Protein AF-A0A924HVU6-F1 (afdb_monomer_lite)

Radius of gyration: 27.21 Å; chains: 1; bounding box: 81×47×59 Å

Foldseek 3Di:
DDDDDDDDDDDDDDDDDDDDPDPCPPPPPVQDPLAPDVVSVVVLLVLLVVLCVVVVHDSVVLVVQLSVQSSVVVVVDPDNPCSSVVSSVVSVVVVVVVVVVD

Sequence (102 aa):
MQAYSDHPVAAAAMIAQHTSVHTAVNPVSRQAPLYQDENDRSRHLHNMTRLAEEIAYPVHLIEPLYEKLLARLKLQATVHDYLPILVAKNVRHVLKESVNQH

Secondary structure (DSSP, 8-state):
---------------------------------SSSSHHHHHHHHHHHHHHHHHTT--HHHHHHHHHHHHHHHHTT-S--TTHHHHHHHHHHHHHHHHHTT-

Structure (mmCIF, N/CA/C/O backbone):
data_AF-A0A924HVU6-F1
#
_entry.id   AF-A0A924HVU6-F1
#
loop_
_atom_site.group_PDB
_atom_site.id
_atom_site.type_symbol
_atom_site.label_atom_id
_atom_site.label_alt_id
_atom_site.label_comp_id
_atom_site.label_asym_id
_atom_site.label_entity_id
_atom_site.label_seq_id
_atom_site.pdbx_PDB_ins_code
_atom_site.Cartn_x
_atom_site.Cartn_y
_atom_site.Cartn_z
_atom_site.occupancy
_atom_site.B_iso_or_equiv
_atom_site.auth_seq_id
_atom_site.auth_comp_id
_atom_site.auth_asym_id
_atom_site.auth_atom_id
_atom_site.pdbx_PDB_model_num
ATOM 1 N N . MET A 1 1 ? -65.238 19.917 -36.730 1.00 43.09 1 MET A N 1
ATOM 2 C CA . MET A 1 1 ? -65.051 19.902 -35.265 1.00 43.09 1 MET A CA 1
ATOM 3 C C . MET A 1 1 ? -63.789 20.692 -34.960 1.00 43.09 1 MET A C 1
ATOM 5 O O . MET A 1 1 ? -62.700 20.142 -35.011 1.00 43.09 1 MET A O 1
ATOM 9 N N . GLN A 1 2 ? -63.940 22.005 -34.789 1.00 40.22 2 GLN A N 1
ATOM 10 C CA . GLN A 1 2 ? -62.881 22.925 -34.372 1.00 40.22 2 GLN A CA 1
ATOM 11 C C . GLN A 1 2 ? -63.077 23.185 -32.881 1.00 40.22 2 GLN A C 1
ATOM 13 O O . GLN A 1 2 ? -64.182 23.525 -32.463 1.00 40.22 2 GLN A O 1
ATOM 18 N N . ALA A 1 3 ? -62.027 22.970 -32.099 1.00 46.28 3 ALA A N 1
ATOM 19 C CA . ALA A 1 3 ? -61.998 23.233 -30.672 1.00 46.28 3 ALA A CA 1
ATOM 20 C C . ALA A 1 3 ? -61.014 24.380 -30.413 1.00 46.28 3 ALA A C 1
ATOM 22 O O . ALA A 1 3 ? -59.876 24.286 -30.860 1.00 46.28 3 ALA A O 1
ATOM 23 N N . TYR A 1 4 ? -61.533 25.426 -29.755 1.00 50.31 4 TYR A N 1
ATOM 24 C CA . TYR A 1 4 ? -60.943 26.254 -28.691 1.00 50.31 4 TYR A CA 1
ATOM 25 C C . TYR A 1 4 ? -59.457 26.653 -28.788 1.00 50.31 4 TYR A C 1
ATOM 27 O O . TYR A 1 4 ? -58.599 25.811 -28.991 1.00 50.31 4 TYR A O 1
ATOM 35 N N . SER A 1 5 ? -58.989 27.851 -28.455 1.00 47.78 5 SER A N 1
ATOM 36 C CA . SER A 1 5 ? -59.508 29.170 -28.068 1.00 47.78 5 SER A CA 1
ATOM 37 C C . SER A 1 5 ? -58.269 29.925 -27.545 1.00 47.78 5 SER A C 1
ATOM 39 O O . SER A 1 5 ? -57.341 29.296 -27.043 1.00 47.78 5 SER A O 1
ATOM 41 N N . ASP A 1 6 ? -58.310 31.255 -27.612 1.00 49.56 6 ASP A N 1
ATOM 42 C CA . ASP A 1 6 ? -57.594 32.204 -26.741 1.00 49.56 6 ASP A CA 1
ATOM 43 C C . ASP A 1 6 ? -56.057 32.378 -26.826 1.00 49.56 6 ASP A C 1
ATOM 45 O O . ASP A 1 6 ? -55.254 31.671 -26.223 1.00 49.56 6 ASP A O 1
ATOM 49 N N . HIS A 1 7 ? -55.676 33.483 -27.478 1.00 47.34 7 HIS A N 1
ATOM 50 C CA . HIS A 1 7 ? -54.570 34.371 -27.074 1.00 47.34 7 HIS A CA 1
ATOM 51 C C . HIS A 1 7 ? -54.914 35.067 -25.735 1.00 47.34 7 HIS A C 1
ATOM 53 O O . HIS A 1 7 ? -56.096 35.359 -25.554 1.00 47.34 7 HIS A O 1
ATOM 59 N N . PRO A 1 8 ? -53.963 35.407 -24.822 1.00 47.91 8 PRO A N 1
ATOM 60 C CA . PRO A 1 8 ? -53.079 36.590 -24.977 1.00 47.91 8 PRO A CA 1
ATOM 61 C C . PRO A 1 8 ? -51.649 36.452 -24.357 1.00 47.91 8 PRO A C 1
ATOM 63 O O . PRO A 1 8 ? -51.415 35.632 -23.483 1.00 47.91 8 PRO A O 1
ATOM 66 N N . VAL A 1 9 ? -50.594 37.032 -24.956 1.00 41.81 9 VAL A N 1
ATOM 67 C CA . VAL A 1 9 ? -49.904 38.328 -24.673 1.00 41.81 9 VAL A CA 1
ATOM 68 C C . VAL A 1 9 ? -49.094 38.409 -23.358 1.00 41.81 9 VAL A C 1
ATOM 70 O O . VAL A 1 9 ? -49.660 38.307 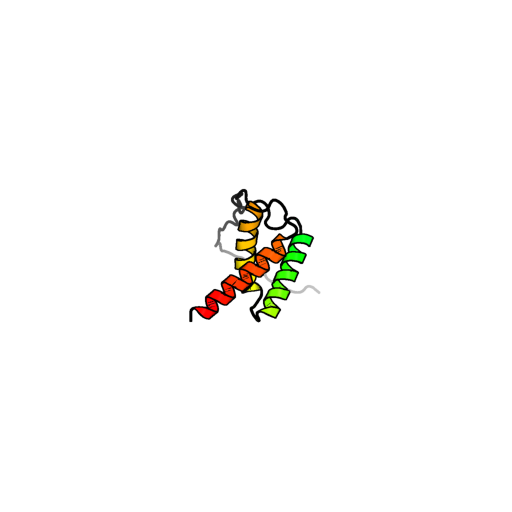-22.279 1.00 41.81 9 VAL A O 1
ATOM 73 N N . ALA A 1 10 ? -47.807 38.790 -23.512 1.00 36.94 10 ALA A N 1
ATOM 74 C CA . ALA A 1 10 ? -46.892 39.413 -22.529 1.00 36.94 10 ALA A CA 1
ATOM 75 C C . ALA A 1 10 ? -46.381 38.524 -21.374 1.00 36.94 10 ALA A C 1
ATOM 77 O O . ALA A 1 10 ? -47.065 37.629 -20.917 1.00 36.94 10 ALA A O 1
ATOM 78 N N . ALA A 1 11 ? -45.210 38.714 -20.767 1.00 37.41 11 ALA A N 1
ATOM 79 C CA . ALA A 1 11 ? -44.007 39.516 -20.976 1.00 37.41 11 ALA A CA 1
ATOM 80 C C . ALA A 1 11 ? -43.056 39.147 -19.814 1.00 37.41 11 ALA A C 1
ATOM 82 O O . ALA A 1 11 ? -43.541 38.781 -18.748 1.00 37.41 11 ALA A O 1
ATOM 83 N N . ALA A 1 12 ? -41.749 39.386 -19.994 1.00 36.62 12 ALA A N 1
ATOM 84 C CA . ALA A 1 12 ? -40.740 39.511 -18.925 1.00 36.62 12 ALA A CA 1
ATOM 85 C C . ALA A 1 12 ? -40.441 38.213 -18.128 1.00 36.62 12 ALA A C 1
ATOM 87 O O . ALA A 1 12 ? -41.275 37.338 -17.990 1.00 36.62 12 ALA A O 1
ATOM 88 N N . ALA A 1 13 ? -39.258 37.947 -17.586 1.00 39.84 13 ALA A N 1
ATOM 89 C CA . ALA A 1 13 ? -38.066 38.722 -17.269 1.00 39.84 13 ALA A CA 1
ATOM 90 C C . ALA A 1 13 ? -36.884 37.717 -17.293 1.00 39.84 13 ALA A C 1
ATOM 92 O O . ALA A 1 13 ? -37.060 36.553 -16.949 1.00 39.84 13 ALA A O 1
ATOM 93 N N . MET A 1 14 ? -35.719 38.043 -17.862 1.00 41.09 14 MET A N 1
ATOM 94 C CA . MET A 1 14 ? -34.547 38.520 -17.106 1.00 41.09 14 MET A CA 1
ATOM 95 C C . MET A 1 14 ? -34.356 37.813 -15.753 1.00 41.09 14 MET A C 1
ATOM 97 O O . MET A 1 14 ? -35.170 38.008 -14.858 1.00 41.09 14 MET A O 1
ATOM 101 N N . ILE A 1 15 ? -33.235 37.094 -15.595 1.00 45.88 15 ILE A N 1
ATOM 102 C CA . ILE A 1 15 ? -32.231 37.239 -14.516 1.00 45.88 15 ILE A CA 1
ATOM 103 C C . ILE A 1 15 ? -31.395 35.950 -14.406 1.00 45.88 15 ILE A C 1
ATOM 105 O O . ILE A 1 15 ? -31.940 34.858 -14.307 1.00 45.88 15 ILE A O 1
ATOM 109 N N . ALA A 1 16 ? -30.075 36.155 -14.305 1.00 40.28 16 ALA A N 1
ATOM 110 C CA . ALA A 1 16 ? -29.097 35.291 -13.638 1.00 40.28 16 ALA A CA 1
ATOM 111 C C . ALA A 1 16 ? -28.721 33.958 -14.309 1.00 40.28 16 ALA A C 1
ATOM 113 O O . ALA A 1 16 ? -29.560 33.212 -14.769 1.00 40.28 16 ALA A O 1
ATOM 114 N N . GLN A 1 17 ? -27.474 33.511 -14.312 1.00 46.44 17 GLN A N 1
ATOM 115 C CA . GLN A 1 17 ? -26.275 33.990 -13.649 1.00 46.44 17 GLN A CA 1
ATOM 116 C C . GLN A 1 17 ? -25.094 33.370 -14.401 1.00 46.44 17 GLN A C 1
ATOM 118 O O . GLN A 1 17 ? -25.135 32.232 -14.862 1.00 46.44 17 GLN A O 1
ATOM 123 N N . HIS A 1 18 ? -24.046 34.174 -14.499 1.00 47.53 18 HIS A N 1
ATOM 124 C CA . HIS A 1 18 ? -22.660 33.774 -14.638 1.00 47.53 18 HIS A CA 1
ATOM 125 C C . HIS A 1 18 ? -22.409 32.465 -13.878 1.00 47.53 18 HIS A C 1
ATOM 127 O O . HIS A 1 18 ? -22.937 32.308 -12.782 1.00 47.53 18 HIS A O 1
ATOM 133 N N . THR A 1 19 ? -21.566 31.572 -14.388 1.00 55.41 19 THR A N 1
ATOM 134 C CA . THR A 1 19 ? -20.296 31.227 -13.728 1.00 55.41 19 THR A CA 1
ATOM 135 C C . THR A 1 19 ? -19.571 30.180 -14.564 1.00 55.41 19 THR A C 1
ATOM 137 O O . THR A 1 19 ? -20.097 29.122 -14.895 1.00 55.41 19 THR A O 1
ATOM 140 N N . SER A 1 20 ? -18.335 30.532 -14.892 1.00 48.69 20 SER A N 1
ATOM 141 C CA . SER A 1 20 ? -17.227 29.658 -15.229 1.00 48.69 20 SER A CA 1
ATOM 142 C C . SER A 1 20 ? -17.350 28.241 -14.668 1.00 48.69 20 SER A C 1
ATOM 144 O O . SER A 1 20 ? -17.348 28.046 -13.458 1.00 48.69 20 SER A O 1
ATOM 146 N N . VAL A 1 21 ? -17.209 27.243 -15.529 1.00 50.03 21 VAL A N 1
ATOM 147 C CA . VAL A 1 21 ? -16.281 26.166 -15.186 1.00 50.03 21 VAL A CA 1
ATOM 148 C C . VAL A 1 21 ? -15.059 26.374 -16.045 1.00 50.03 21 VAL A C 1
ATOM 150 O O . VAL A 1 21 ? -14.961 25.953 -17.193 1.00 50.03 21 VAL A O 1
ATOM 153 N N . HIS A 1 22 ? -14.177 27.170 -15.445 1.00 48.25 22 HIS A N 1
ATOM 154 C CA . HIS A 1 22 ? -12.753 27.180 -15.673 1.00 48.25 22 HIS A CA 1
ATOM 155 C C . HIS A 1 22 ? -12.321 25.809 -16.182 1.00 48.25 22 HIS A C 1
ATOM 157 O O . HIS A 1 22 ? -12.457 24.807 -15.479 1.00 48.25 22 HIS A O 1
ATOM 163 N N . THR A 1 23 ? -11.756 25.799 -17.387 1.00 47.09 23 THR A N 1
ATOM 164 C CA . THR A 1 23 ? -10.621 24.950 -17.716 1.00 47.09 23 THR A CA 1
ATOM 165 C C . THR A 1 23 ? -9.801 24.809 -16.444 1.00 47.09 23 THR A C 1
ATOM 167 O O . THR A 1 23 ? -9.154 25.773 -16.017 1.00 47.09 23 THR A O 1
ATOM 170 N N . ALA A 1 24 ? -9.908 23.652 -15.792 1.00 46.53 24 ALA A N 1
ATOM 171 C CA . ALA A 1 24 ? -8.976 23.258 -14.763 1.00 46.53 24 ALA A CA 1
ATOM 172 C C . ALA A 1 24 ? -7.653 23.099 -15.503 1.00 46.53 24 ALA A C 1
ATOM 174 O O . ALA A 1 24 ? -7.318 22.039 -16.028 1.00 46.53 24 ALA A O 1
ATOM 175 N N . VAL A 1 25 ? -6.945 24.221 -15.626 1.00 48.72 25 VAL A N 1
ATOM 176 C CA . VAL A 1 25 ? -5.505 24.273 -15.783 1.00 48.72 25 VAL A CA 1
ATOM 177 C C . VAL A 1 25 ? -4.961 23.533 -14.576 1.00 48.72 25 VAL A C 1
ATOM 179 O O . VAL A 1 25 ? -4.699 24.109 -13.528 1.00 48.72 25 VAL A O 1
ATOM 182 N N . ASN A 1 26 ? -4.924 22.210 -14.696 1.00 46.69 26 ASN A N 1
ATOM 183 C CA . ASN A 1 26 ? -4.316 21.350 -13.714 1.00 46.69 26 ASN A CA 1
ATOM 184 C C . ASN A 1 26 ? -2.847 21.783 -13.702 1.00 46.69 26 ASN A C 1
ATOM 186 O O . ASN A 1 26 ? -2.197 21.683 -14.752 1.00 46.69 26 ASN A O 1
ATOM 190 N N . PRO A 1 27 ? -2.327 22.376 -12.610 1.00 46.19 27 PRO A N 1
ATOM 191 C CA . PRO A 1 27 ? -0.923 22.717 -12.570 1.00 46.19 27 PRO A CA 1
ATOM 192 C C . PRO A 1 27 ? -0.185 21.399 -12.742 1.00 46.19 27 PRO A C 1
ATOM 194 O O . PRO A 1 27 ? -0.327 20.494 -11.919 1.00 46.19 27 PRO A O 1
ATOM 197 N N . VAL A 1 28 ? 0.546 21.278 -13.852 1.00 45.88 28 VAL A N 1
ATOM 198 C CA . VAL A 1 28 ? 1.411 20.141 -14.158 1.00 45.88 28 VAL A CA 1
ATOM 199 C C . VAL A 1 28 ? 2.527 20.153 -13.120 1.00 45.88 28 VAL A C 1
ATOM 201 O O . VAL A 1 28 ? 3.653 20.582 -13.363 1.00 45.88 28 VAL A O 1
ATOM 204 N N . SER A 1 29 ? 2.195 19.703 -11.915 1.00 46.84 29 SER A N 1
ATOM 205 C CA . SER A 1 29 ? 3.156 19.138 -11.001 1.00 46.84 29 SER A CA 1
ATOM 206 C C . SER A 1 29 ? 3.804 18.036 -11.818 1.00 46.84 29 SER A C 1
ATOM 208 O O . SER A 1 29 ? 3.121 17.113 -12.258 1.00 46.84 29 SER A O 1
ATOM 210 N N . ARG A 1 30 ? 5.105 18.153 -12.093 1.00 44.19 30 ARG A N 1
ATOM 211 C CA . ARG A 1 30 ? 5.911 17.097 -12.727 1.00 44.19 30 ARG A CA 1
ATOM 212 C C . ARG A 1 30 ? 6.062 15.906 -11.768 1.00 44.19 30 ARG A C 1
ATOM 214 O O . ARG A 1 30 ? 7.164 15.439 -11.508 1.00 44.19 30 ARG A O 1
ATOM 221 N N . GLN A 1 31 ? 4.964 15.471 -11.163 1.00 53.44 31 GLN A N 1
ATOM 222 C CA . GLN A 1 31 ? 4.875 14.239 -10.418 1.00 53.44 31 GLN A CA 1
ATOM 223 C C . GLN A 1 31 ? 4.722 13.161 -11.478 1.00 53.44 31 GLN A C 1
ATOM 225 O O . GLN A 1 31 ? 3.734 13.130 -12.211 1.00 53.44 31 GLN A O 1
ATOM 230 N N . ALA A 1 32 ? 5.751 12.327 -11.614 1.00 61.41 32 ALA A N 1
ATOM 231 C CA . ALA A 1 32 ? 5.612 11.088 -12.358 1.00 61.41 32 ALA A CA 1
ATOM 232 C C . ALA A 1 32 ? 4.351 10.365 -11.852 1.00 61.41 32 ALA A C 1
ATOM 234 O O . ALA A 1 32 ? 4.082 10.409 -10.645 1.00 61.41 32 ALA A O 1
ATOM 235 N N . PRO A 1 33 ? 3.568 9.737 -12.741 1.00 77.44 33 PRO A N 1
ATOM 236 C CA . PRO A 1 33 ? 2.330 9.092 -12.338 1.00 77.44 33 PRO A CA 1
ATOM 237 C C . PRO A 1 33 ? 2.606 8.085 -11.207 1.00 77.44 33 PRO A C 1
ATOM 239 O O . PRO A 1 33 ? 3.579 7.316 -11.234 1.00 77.44 33 PRO A O 1
ATOM 242 N N . LEU A 1 34 ? 1.790 8.160 -10.148 1.00 85.88 34 LEU A N 1
ATOM 243 C CA . LEU A 1 34 ? 1.968 7.354 -8.936 1.00 85.88 34 LEU A CA 1
ATOM 244 C C . LEU A 1 34 ? 1.894 5.858 -9.252 1.00 85.88 34 LEU A C 1
ATOM 246 O O . LEU A 1 34 ? 2.693 5.080 -8.732 1.00 85.88 34 LEU A O 1
ATOM 250 N N . TYR A 1 35 ? 1.017 5.499 -10.183 1.00 89.19 35 TYR A N 1
ATOM 251 C CA . TYR A 1 35 ? 0.894 4.169 -10.765 1.00 89.19 35 TYR A CA 1
ATOM 252 C C . TYR A 1 35 ? 1.447 4.165 -12.184 1.00 89.19 35 TYR A C 1
ATOM 254 O O . TYR A 1 35 ? 1.400 5.181 -12.875 1.00 89.19 35 TYR A O 1
ATOM 262 N N . GLN A 1 36 ? 1.996 3.034 -12.612 1.00 86.25 36 GLN A N 1
ATOM 263 C CA . GLN A 1 36 ? 2.498 2.885 -13.977 1.00 86.25 36 GLN A CA 1
ATOM 264 C C . GLN A 1 36 ? 1.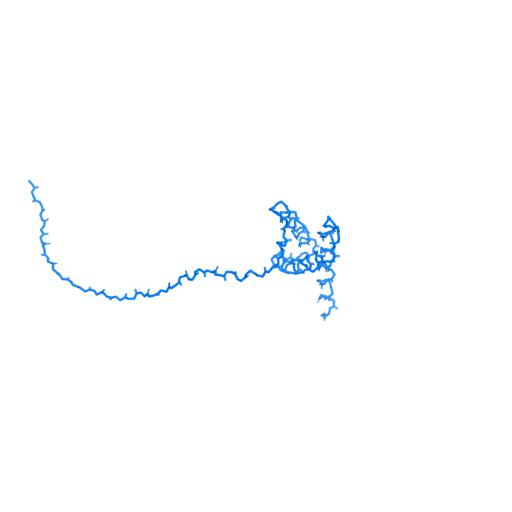355 2.774 -15.000 1.00 86.25 36 GLN A C 1
ATOM 266 O O . GLN A 1 36 ? 1.432 3.362 -16.076 1.00 86.25 36 GLN A O 1
ATOM 271 N N . ASP A 1 37 ? 0.298 2.047 -14.641 1.00 88.38 37 ASP A N 1
ATOM 272 C CA . ASP A 1 37 ? -0.903 1.809 -15.440 1.00 88.38 37 ASP A CA 1
ATOM 273 C C . ASP A 1 37 ? -2.069 1.345 -14.535 1.00 88.38 37 ASP A C 1
ATOM 275 O O . ASP A 1 37 ? -1.939 1.274 -13.308 1.00 88.38 37 ASP A O 1
ATOM 279 N N . GLU A 1 38 ? -3.228 1.038 -15.123 1.00 88.25 38 GLU A N 1
ATOM 280 C CA . GLU A 1 38 ? -4.411 0.590 -14.369 1.00 88.25 38 GLU A CA 1
ATOM 281 C C . GLU A 1 38 ? -4.218 -0.788 -13.711 1.00 88.25 38 GLU A C 1
ATOM 283 O O . GLU A 1 38 ? -4.801 -1.069 -12.661 1.00 88.25 38 GLU A O 1
ATOM 288 N N . ASN A 1 39 ? -3.3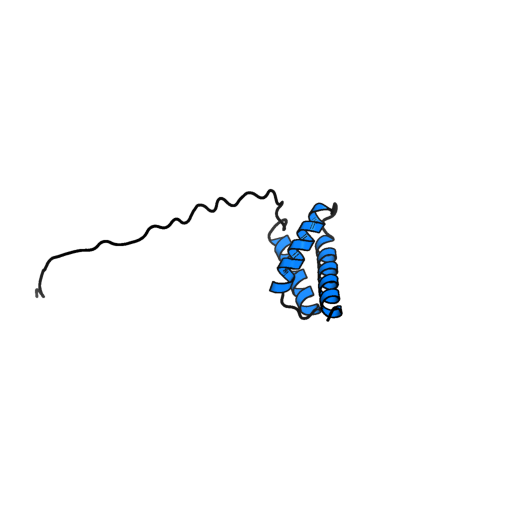88 -1.656 -14.292 1.00 89.12 39 ASN A N 1
ATOM 289 C CA . ASN A 1 39 ? -3.090 -2.962 -13.712 1.00 89.12 39 ASN A CA 1
ATOM 290 C C . ASN A 1 39 ? -2.198 -2.805 -12.471 1.00 89.12 39 ASN A C 1
ATOM 292 O O . ASN A 1 39 ? -2.453 -3.423 -11.438 1.00 89.12 39 ASN A O 1
ATOM 296 N N . ASP A 1 40 ? -1.204 -1.922 -12.532 1.00 87.50 40 ASP A N 1
ATOM 297 C CA . ASP A 1 40 ? -0.390 -1.524 -11.387 1.00 87.50 40 ASP A CA 1
ATOM 298 C C . ASP A 1 40 ? -1.256 -0.920 -10.273 1.00 87.50 40 ASP A C 1
ATOM 300 O O . ASP A 1 40 ? -1.202 -1.366 -9.122 1.00 87.50 40 ASP A O 1
ATOM 304 N N . ARG A 1 41 ? -2.157 0.004 -10.625 1.00 90.94 41 ARG A N 1
ATOM 305 C CA . ARG A 1 41 ? -3.142 0.561 -9.689 1.00 90.94 41 ARG A CA 1
ATOM 306 C C . ARG A 1 41 ? -4.009 -0.528 -9.051 1.00 90.94 41 ARG A C 1
ATOM 308 O O . ARG A 1 41 ? -4.176 -0.538 -7.833 1.00 90.94 41 ARG A O 1
ATOM 315 N N . SER A 1 42 ? -4.504 -1.480 -9.840 1.00 91.56 42 SER A N 1
ATOM 316 C CA . SER A 1 42 ? -5.315 -2.606 -9.356 1.00 91.56 42 SER A CA 1
ATOM 317 C C . SER A 1 42 ? -4.540 -3.513 -8.395 1.00 91.56 42 SER A C 1
ATOM 319 O O . SER A 1 42 ? -5.075 -3.934 -7.368 1.00 91.56 42 SER A O 1
ATOM 321 N N . ARG A 1 43 ? -3.253 -3.773 -8.668 1.00 90.38 43 ARG A N 1
ATOM 322 C CA . ARG A 1 43 ? -2.364 -4.514 -7.757 1.00 90.38 43 ARG A CA 1
ATOM 323 C C . ARG A 1 43 ? -2.165 -3.764 -6.446 1.00 90.38 43 ARG A C 1
ATOM 325 O O . ARG A 1 43 ? -2.220 -4.374 -5.378 1.00 90.38 43 ARG A O 1
ATOM 332 N N . HIS A 1 44 ? -1.935 -2.457 -6.503 1.00 92.31 44 HIS A N 1
ATOM 333 C CA . HIS A 1 44 ? -1.801 -1.632 -5.307 1.00 92.31 44 HIS A CA 1
ATOM 334 C C . HIS A 1 44 ? -3.097 -1.602 -4.491 1.00 92.31 44 HIS A C 1
ATOM 336 O O . HIS A 1 44 ? -3.044 -1.810 -3.280 1.00 92.31 44 HIS A O 1
ATOM 342 N N . LEU A 1 45 ? -4.254 -1.455 -5.141 1.00 92.44 45 LEU A N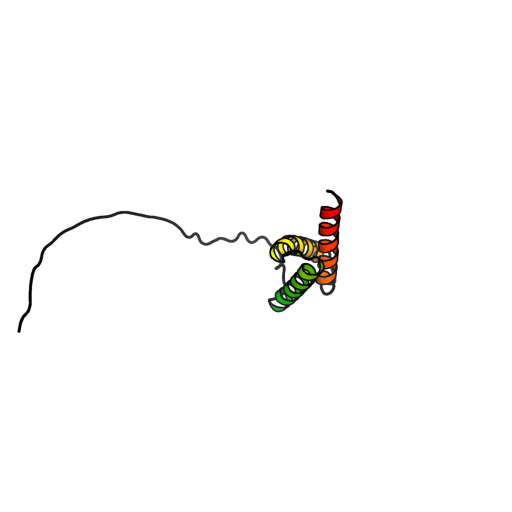 1
ATOM 343 C CA . LEU A 1 45 ? -5.559 -1.523 -4.486 1.00 92.44 45 LEU A CA 1
ATOM 344 C C . LEU A 1 45 ? -5.777 -2.873 -3.799 1.00 92.44 45 LEU A C 1
ATOM 346 O O . LEU A 1 45 ? -6.126 -2.900 -2.624 1.00 92.44 45 LEU A O 1
ATOM 350 N N . HIS A 1 46 ? -5.486 -3.986 -4.478 1.00 92.94 46 HIS A N 1
ATOM 351 C CA . HIS A 1 46 ? -5.572 -5.317 -3.876 1.00 92.94 46 HIS A CA 1
ATOM 352 C C . HIS A 1 46 ? -4.701 -5.438 -2.614 1.00 92.94 46 HIS A C 1
ATOM 354 O O . HIS A 1 46 ? -5.163 -5.933 -1.586 1.00 92.94 46 HIS A O 1
ATOM 360 N N . ASN A 1 47 ? -3.463 -4.933 -2.659 1.00 90.69 47 ASN A N 1
ATOM 361 C CA . ASN A 1 47 ? -2.579 -4.909 -1.491 1.00 90.69 47 ASN A CA 1
ATOM 362 C C . ASN A 1 47 ? -3.143 -4.042 -0.355 1.00 90.69 47 ASN A C 1
ATOM 364 O O . ASN A 1 47 ? -3.082 -4.450 0.804 1.00 90.69 47 ASN A O 1
ATOM 368 N N . MET A 1 48 ? -3.708 -2.872 -0.668 1.00 93.12 48 MET A N 1
ATOM 369 C CA . MET A 1 48 ? -4.354 -2.009 0.324 1.00 93.12 48 MET A CA 1
ATOM 370 C C . MET A 1 48 ? -5.568 -2.686 0.960 1.00 93.12 48 MET A C 1
ATOM 372 O O . MET A 1 48 ? -5.705 -2.633 2.176 1.00 93.1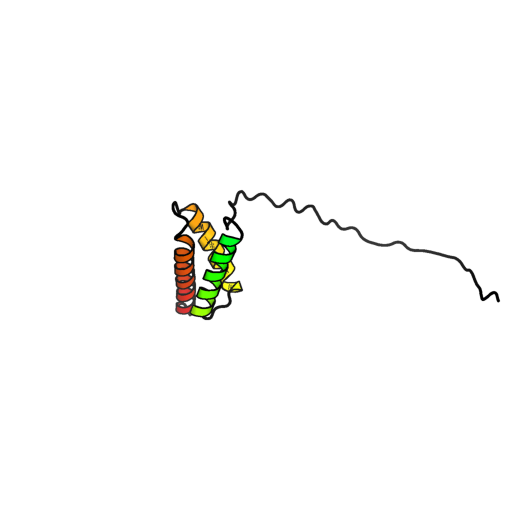2 48 MET A O 1
ATOM 376 N N . THR A 1 49 ? -6.411 -3.364 0.178 1.00 93.25 49 THR A N 1
ATOM 377 C CA . THR A 1 49 ? -7.567 -4.117 0.686 1.00 93.25 49 THR A CA 1
ATOM 378 C C . THR A 1 49 ? -7.143 -5.257 1.606 1.00 93.25 49 THR A C 1
ATOM 380 O O . THR A 1 49 ? -7.685 -5.394 2.698 1.00 93.25 49 THR A O 1
ATOM 383 N N . ARG A 1 50 ? -6.136 -6.047 1.214 1.00 92.88 50 ARG A N 1
ATOM 384 C CA . ARG A 1 50 ? -5.596 -7.121 2.063 1.00 92.88 50 ARG A CA 1
ATOM 385 C C . ARG A 1 50 ? -5.003 -6.580 3.360 1.00 92.88 50 ARG A C 1
ATOM 387 O O . ARG A 1 50 ? -5.264 -7.130 4.424 1.00 92.88 50 ARG A O 1
ATOM 394 N N . LEU A 1 51 ? -4.250 -5.484 3.281 1.00 89.94 51 LEU A N 1
ATOM 395 C CA . LEU A 1 51 ? -3.709 -4.822 4.463 1.00 89.94 51 LEU A CA 1
ATOM 396 C C . LEU A 1 51 ? -4.833 -4.325 5.377 1.00 89.94 51 LEU A C 1
ATOM 398 O O . LEU A 1 51 ? -4.809 -4.610 6.566 1.00 89.94 51 LEU A O 1
ATOM 402 N N . ALA A 1 52 ? -5.821 -3.628 4.818 1.00 90.88 52 ALA A N 1
ATOM 403 C CA . ALA A 1 52 ? -6.984 -3.097 5.521 1.00 90.88 52 ALA A CA 1
ATOM 404 C C . ALA A 1 52 ? -7.729 -4.163 6.328 1.00 90.88 52 ALA A C 1
ATOM 406 O O . ALA A 1 52 ? -8.003 -3.963 7.510 1.00 90.88 52 ALA A O 1
ATOM 407 N N . GLU A 1 53 ? -7.990 -5.315 5.715 1.00 92.31 53 GLU A N 1
ATOM 408 C CA . GLU A 1 53 ? -8.598 -6.462 6.389 1.00 92.31 53 GLU A CA 1
ATOM 409 C C . GLU A 1 53 ? -7.716 -6.994 7.525 1.00 92.31 53 GLU A C 1
ATOM 411 O O . GLU A 1 53 ? -8.209 -7.259 8.618 1.00 92.31 53 GLU A O 1
ATOM 416 N N . GLU A 1 54 ? -6.408 -7.116 7.293 1.00 89.94 54 GLU A N 1
ATOM 417 C CA . GLU A 1 54 ? -5.467 -7.674 8.266 1.00 89.94 54 GLU A CA 1
ATOM 418 C C . GLU A 1 54 ? -5.313 -6.808 9.524 1.00 89.94 54 GLU A C 1
ATOM 420 O O . GLU A 1 54 ? -5.127 -7.336 10.619 1.00 89.94 54 GLU A O 1
ATOM 425 N N . ILE A 1 55 ? -5.385 -5.483 9.379 1.00 87.81 55 ILE A N 1
ATOM 426 C CA . ILE A 1 55 ? -5.288 -4.537 10.501 1.00 87.81 55 ILE A CA 1
ATOM 427 C C . ILE A 1 55 ? -6.647 -3.974 10.942 1.00 87.81 55 ILE A C 1
ATOM 429 O O . ILE A 1 55 ? -6.679 -3.036 11.736 1.00 87.81 55 ILE A O 1
ATOM 433 N N . ALA A 1 56 ? -7.753 -4.536 10.438 1.00 90.56 56 ALA A N 1
ATOM 434 C CA . ALA A 1 56 ? -9.126 -4.109 10.717 1.00 90.56 56 ALA A CA 1
ATOM 435 C C . ALA A 1 56 ? -9.343 -2.585 10.578 1.00 90.56 56 ALA A C 1
ATOM 437 O O . ALA A 1 56 ? -10.052 -1.965 11.370 1.00 90.56 56 ALA A O 1
ATOM 438 N N . TYR A 1 57 ? -8.723 -1.979 9.564 1.00 88.31 57 TYR A N 1
ATOM 439 C CA . TYR A 1 57 ? -8.816 -0.550 9.263 1.00 88.31 57 TYR A CA 1
ATOM 440 C C . TYR A 1 57 ? -9.472 -0.346 7.898 1.00 88.31 57 TYR A C 1
ATOM 442 O O . TYR A 1 57 ? -9.218 -1.119 6.980 1.00 88.31 57 TYR A O 1
ATOM 450 N N . PRO A 1 58 ? -10.290 0.693 7.701 1.00 90.62 58 PRO A N 1
ATOM 451 C CA . PRO A 1 58 ? -10.927 0.915 6.412 1.00 90.62 58 PRO A CA 1
ATOM 452 C C . PRO A 1 58 ? -9.927 1.410 5.352 1.00 90.62 58 PRO A C 1
ATOM 454 O O . PRO A 1 58 ? -9.091 2.278 5.613 1.00 90.62 58 PRO A O 1
ATOM 457 N N . VAL A 1 59 ? -10.060 0.897 4.121 1.00 90.81 59 VAL A N 1
ATOM 458 C CA . VAL A 1 59 ? -9.148 1.186 2.993 1.00 90.81 59 VAL A CA 1
ATOM 459 C C . VAL A 1 59 ? -9.007 2.686 2.722 1.00 90.81 59 VAL A C 1
ATOM 461 O O . VAL A 1 59 ? -7.891 3.150 2.525 1.00 90.81 59 VAL A O 1
ATOM 464 N N . HIS A 1 60 ? -10.095 3.459 2.791 1.00 89.38 60 HIS A N 1
ATOM 465 C CA . HIS A 1 60 ? -10.073 4.905 2.523 1.00 89.38 60 HIS A CA 1
ATOM 466 C C . HIS A 1 60 ? -9.213 5.710 3.518 1.00 89.38 60 HIS A C 1
ATOM 468 O O . HIS A 1 60 ? -8.797 6.820 3.204 1.00 89.38 60 HIS A O 1
ATOM 474 N N . LEU A 1 61 ? -8.933 5.172 4.714 1.00 88.56 61 LEU A N 1
ATOM 475 C CA . LEU A 1 61 ? -7.999 5.788 5.668 1.00 88.56 61 LEU A CA 1
ATOM 476 C C . LEU A 1 61 ? -6.550 5.349 5.427 1.00 88.56 61 LEU A C 1
ATOM 478 O O . LEU A 1 61 ? -5.618 6.074 5.771 1.00 88.56 61 LEU A O 1
ATOM 482 N N . ILE A 1 62 ? -6.351 4.173 4.832 1.00 91.19 62 ILE A N 1
ATOM 483 C CA . ILE A 1 62 ? -5.032 3.630 4.493 1.00 91.19 62 ILE A CA 1
ATOM 484 C C . ILE A 1 62 ? -4.499 4.244 3.200 1.00 91.19 62 ILE A C 1
ATOM 486 O O . ILE A 1 62 ? -3.314 4.561 3.126 1.00 91.19 62 ILE A O 1
ATOM 490 N N . GLU A 1 63 ? -5.363 4.421 2.204 1.00 92.25 63 GLU A N 1
ATOM 491 C CA . GLU A 1 63 ? -5.045 4.919 0.864 1.00 92.25 63 GLU A CA 1
ATOM 492 C C . GLU A 1 63 ? -4.151 6.172 0.867 1.00 92.25 63 GLU A C 1
ATOM 494 O O . GLU A 1 63 ? -3.036 6.082 0.351 1.00 92.25 63 GLU A O 1
ATOM 499 N N . PRO A 1 64 ? -4.499 7.292 1.533 1.00 91.19 64 PRO A N 1
ATOM 500 C CA . PRO A 1 64 ? -3.652 8.488 1.512 1.00 91.19 64 PRO A CA 1
ATOM 501 C C . PRO A 1 64 ? -2.267 8.266 2.143 1.00 91.19 64 PRO A C 1
ATOM 503 O O . PRO A 1 64 ? -1.268 8.839 1.697 1.00 91.19 64 PRO A O 1
ATOM 506 N N . LEU A 1 65 ? -2.171 7.424 3.178 1.00 91.38 65 LEU A N 1
ATOM 507 C CA . LEU A 1 65 ? -0.893 7.082 3.807 1.00 91.38 65 LEU A CA 1
ATOM 508 C C . LEU A 1 65 ? -0.052 6.182 2.893 1.00 91.38 65 LEU A C 1
ATOM 510 O O . LEU A 1 65 ? 1.157 6.384 2.752 1.00 91.38 65 LEU A O 1
ATOM 514 N N . TYR A 1 66 ? -0.702 5.207 2.263 1.00 93.50 66 TYR A N 1
ATOM 515 C CA . TYR A 1 66 ? -0.101 4.284 1.317 1.00 93.50 66 TYR A CA 1
ATOM 516 C C . TYR A 1 66 ? 0.460 5.035 0.106 1.00 93.50 66 TYR A C 1
ATOM 518 O O . TYR A 1 66 ? 1.635 4.877 -0.219 1.00 93.50 66 TYR A O 1
ATOM 526 N N . GLU A 1 67 ? -0.334 5.904 -0.519 1.00 93.19 67 GLU A N 1
ATOM 527 C CA . GLU A 1 67 ? 0.069 6.705 -1.677 1.00 93.19 67 GLU A CA 1
ATOM 528 C C . GLU A 1 67 ? 1.234 7.644 -1.354 1.00 93.19 67 GLU A C 1
ATOM 530 O O . GLU A 1 67 ? 2.203 7.725 -2.113 1.00 93.19 67 GLU A O 1
ATOM 535 N N . LYS A 1 68 ? 1.207 8.299 -0.186 1.00 91.62 68 LYS A N 1
ATOM 536 C CA . LYS A 1 68 ? 2.308 9.155 0.279 1.00 91.62 68 LYS A CA 1
ATOM 537 C C . LYS A 1 68 ? 3.617 8.377 0.425 1.00 91.62 68 LYS A C 1
ATOM 539 O O . LYS A 1 68 ? 4.682 8.860 0.028 1.00 91.62 68 LYS A O 1
ATOM 544 N N . LEU A 1 69 ? 3.556 7.178 1.005 1.00 91.06 69 LEU A N 1
AT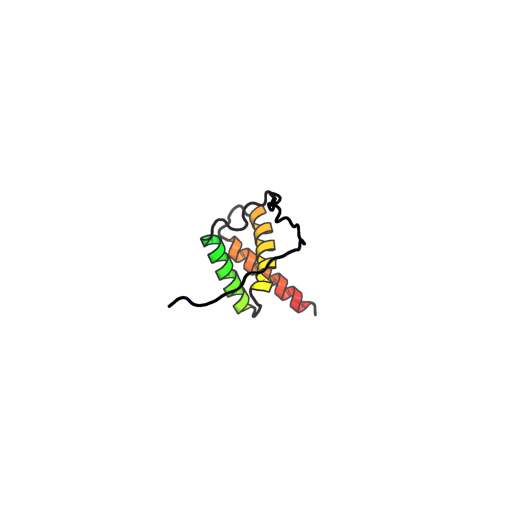OM 545 C CA . LEU A 1 69 ? 4.718 6.303 1.158 1.00 91.06 69 LEU A CA 1
ATOM 546 C C . LEU A 1 69 ? 5.190 5.753 -0.191 1.00 91.06 69 LEU A C 1
ATOM 548 O O . LEU A 1 69 ? 6.393 5.730 -0.441 1.00 91.06 69 LEU A O 1
ATOM 552 N N . LEU A 1 70 ? 4.266 5.378 -1.076 1.00 91.50 70 LEU A N 1
ATOM 553 C CA . LEU A 1 70 ? 4.571 4.920 -2.427 1.00 91.50 70 LEU A CA 1
ATOM 554 C C . LEU A 1 70 ? 5.290 6.008 -3.228 1.00 91.50 70 LEU A C 1
ATOM 556 O O . LEU A 1 70 ? 6.346 5.738 -3.793 1.00 91.50 70 LEU A O 1
ATOM 560 N N . ALA A 1 71 ? 4.791 7.245 -3.210 1.00 90.94 71 ALA A N 1
ATOM 561 C CA . ALA A 1 71 ? 5.427 8.379 -3.877 1.00 90.94 71 ALA A CA 1
ATOM 562 C C . ALA A 1 71 ? 6.855 8.610 -3.359 1.00 90.94 71 ALA A C 1
ATOM 564 O O . ALA A 1 71 ? 7.794 8.748 -4.143 1.00 90.94 71 ALA A O 1
ATOM 565 N N . ARG A 1 72 ? 7.040 8.592 -2.032 1.00 89.06 72 ARG A N 1
ATOM 566 C CA . ARG A 1 72 ? 8.359 8.764 -1.407 1.00 89.06 72 ARG A CA 1
ATOM 567 C C . ARG A 1 72 ? 9.330 7.650 -1.794 1.00 89.06 72 ARG A C 1
ATOM 569 O O . ARG A 1 72 ? 10.485 7.935 -2.096 1.00 89.06 72 ARG A O 1
ATOM 576 N N . LEU A 1 73 ? 8.881 6.397 -1.762 1.00 88.19 73 LEU A N 1
ATOM 577 C CA . LEU A 1 73 ? 9.733 5.246 -2.048 1.00 88.19 73 LEU A CA 1
ATOM 578 C C . LEU A 1 73 ? 10.029 5.109 -3.547 1.00 88.19 73 LEU A C 1
ATOM 580 O O . LEU A 1 73 ? 11.157 4.773 -3.893 1.00 88.19 73 LEU A O 1
ATOM 584 N N . LYS A 1 74 ? 9.090 5.453 -4.441 1.00 87.44 74 LYS A N 1
ATOM 585 C CA . LYS A 1 74 ? 9.328 5.485 -5.898 1.00 87.44 74 LYS A CA 1
ATOM 586 C C . LYS A 1 74 ? 10.472 6.418 -6.291 1.00 87.44 74 LYS A C 1
ATOM 588 O O . LYS A 1 74 ? 11.181 6.111 -7.236 1.00 87.44 74 LYS A O 1
ATOM 593 N N . LEU A 1 75 ? 10.670 7.525 -5.571 1.00 85.19 75 LEU A N 1
ATOM 594 C CA . LEU A 1 75 ? 11.777 8.456 -5.830 1.00 85.19 75 LEU A CA 1
ATOM 595 C C . LEU A 1 75 ? 13.153 7.890 -5.449 1.00 85.19 75 LEU A C 1
ATOM 597 O O . LEU A 1 75 ? 14.168 8.404 -5.908 1.00 85.19 75 LEU A O 1
ATOM 601 N N . GLN A 1 76 ? 13.192 6.879 -4.581 1.00 83.50 76 GLN A N 1
ATOM 602 C CA . GLN A 1 76 ? 14.427 6.320 -4.021 1.00 83.50 76 GLN A CA 1
ATOM 603 C C . GLN A 1 76 ? 14.728 4.913 -4.543 1.00 83.50 76 GLN A C 1
ATOM 605 O O . GLN A 1 76 ? 15.858 4.444 -4.437 1.00 83.50 76 GLN A O 1
ATOM 610 N N . ALA A 1 77 ? 13.720 4.221 -5.069 1.00 81.06 77 ALA A N 1
ATOM 611 C CA . ALA A 1 77 ? 13.838 2.843 -5.499 1.00 81.06 77 ALA A CA 1
ATOM 612 C C . ALA A 1 77 ? 14.341 2.747 -6.939 1.00 81.06 77 ALA A C 1
ATOM 614 O O . ALA A 1 77 ? 13.741 3.287 -7.861 1.00 81.06 77 ALA A O 1
ATOM 615 N N . THR A 1 78 ? 15.406 1.974 -7.127 1.00 79.25 78 THR A N 1
ATOM 616 C CA . THR A 1 78 ? 15.873 1.524 -8.446 1.00 79.25 78 THR A CA 1
ATOM 617 C C . THR A 1 78 ? 15.101 0.300 -8.946 1.00 79.25 78 THR A C 1
ATOM 619 O O . THR A 1 78 ? 15.092 0.028 -10.141 1.00 79.25 78 THR A O 1
ATOM 622 N N . VAL A 1 79 ? 14.456 -0.447 -8.038 1.00 81.25 79 VAL A N 1
ATOM 623 C CA . VAL A 1 79 ? 13.652 -1.642 -8.338 1.00 81.25 79 VAL A CA 1
ATOM 624 C C . VAL A 1 79 ? 12.240 -1.441 -7.799 1.00 81.25 79 VAL A C 1
ATOM 626 O O . VAL A 1 79 ? 12.038 -1.335 -6.588 1.00 81.25 79 VAL A O 1
ATOM 629 N N . HIS A 1 80 ? 11.258 -1.393 -8.698 1.00 80.69 80 HIS A N 1
ATOM 630 C CA . HIS A 1 80 ? 9.879 -1.039 -8.355 1.00 80.69 80 HIS A CA 1
ATOM 631 C C . HIS A 1 80 ? 9.023 -2.235 -7.906 1.00 80.69 80 HIS A C 1
ATOM 633 O O . HIS A 1 80 ? 8.046 -2.042 -7.185 1.00 80.69 80 HIS A O 1
ATOM 639 N N . ASP A 1 81 ? 9.420 -3.468 -8.230 1.00 82.25 81 ASP A N 1
ATOM 640 C CA . ASP A 1 81 ? 8.619 -4.678 -7.978 1.00 82.25 81 ASP A CA 1
ATOM 641 C C . ASP A 1 81 ? 8.345 -4.948 -6.492 1.00 82.25 81 ASP A C 1
ATOM 643 O O . ASP A 1 81 ? 7.303 -5.499 -6.132 1.00 82.25 81 ASP A O 1
ATOM 647 N N . TYR A 1 82 ? 9.255 -4.522 -5.613 1.00 83.75 82 TYR A N 1
ATOM 648 C CA . TYR A 1 82 ? 9.142 -4.713 -4.163 1.00 83.75 82 TYR A CA 1
ATOM 649 C C . TYR A 1 82 ? 8.450 -3.550 -3.443 1.00 83.75 82 TYR A C 1
ATOM 651 O O . TYR A 1 82 ? 8.166 -3.649 -2.245 1.00 83.75 82 TYR A O 1
ATOM 659 N N . LEU A 1 83 ? 8.155 -2.452 -4.147 1.00 88.12 83 LEU A N 1
ATOM 660 C CA . LEU A 1 83 ? 7.526 -1.274 -3.551 1.00 88.12 83 LEU A CA 1
ATOM 661 C C . LEU A 1 83 ? 6.191 -1.576 -2.864 1.00 88.12 83 LEU A C 1
ATOM 663 O O . LEU A 1 83 ? 6.027 -1.110 -1.737 1.00 88.12 83 LEU A O 1
ATOM 667 N N . PRO A 1 84 ? 5.265 -2.376 -3.431 1.00 86.94 84 PRO A N 1
ATOM 668 C CA . PRO A 1 84 ? 3.991 -2.647 -2.770 1.00 86.94 84 PRO A CA 1
ATOM 669 C C . PRO A 1 84 ? 4.159 -3.275 -1.378 1.00 86.94 84 PRO A C 1
ATOM 671 O O . PRO A 1 84 ? 3.454 -2.902 -0.439 1.00 86.94 84 PRO A O 1
ATOM 674 N N . ILE A 1 85 ? 5.135 -4.178 -1.235 1.00 87.88 85 ILE A N 1
ATOM 675 C CA . ILE A 1 85 ? 5.450 -4.876 0.019 1.00 87.88 85 ILE A CA 1
ATOM 676 C C . ILE A 1 85 ? 6.069 -3.902 1.025 1.00 87.88 85 ILE A C 1
ATOM 678 O O . ILE A 1 85 ? 5.679 -3.866 2.194 1.00 87.88 85 ILE A O 1
ATOM 682 N N . LEU A 1 86 ? 7.024 -3.085 0.572 1.00 88.88 86 LEU A N 1
ATOM 683 C CA . LEU A 1 86 ? 7.682 -2.087 1.414 1.00 88.88 86 LEU A CA 1
ATOM 684 C C . LEU A 1 86 ? 6.695 -1.037 1.921 1.00 88.88 86 LEU A C 1
ATOM 686 O O . LEU A 1 86 ? 6.717 -0.703 3.108 1.00 88.88 86 LEU A O 1
ATOM 690 N N . VAL A 1 87 ? 5.810 -0.548 1.052 1.00 91.62 87 VAL A N 1
ATOM 691 C CA . VAL A 1 87 ? 4.764 0.407 1.424 1.00 91.62 87 VAL A CA 1
ATOM 692 C C . VAL A 1 87 ? 3.822 -0.222 2.448 1.00 91.62 87 VAL A C 1
ATOM 694 O O . VAL A 1 87 ? 3.622 0.367 3.507 1.00 91.62 87 VAL A O 1
ATOM 697 N N . ALA A 1 88 ? 3.322 -1.440 2.210 1.00 89.06 88 ALA A N 1
ATOM 698 C CA . ALA A 1 88 ? 2.425 -2.123 3.146 1.00 89.06 88 ALA A CA 1
ATOM 699 C C . ALA A 1 88 ? 3.058 -2.322 4.537 1.00 89.06 88 ALA A C 1
ATOM 701 O O . ALA A 1 88 ? 2.423 -2.060 5.561 1.00 89.06 88 ALA A O 1
ATOM 702 N N . LYS A 1 89 ? 4.341 -2.709 4.589 1.00 89.75 89 LYS A N 1
ATOM 703 C CA . LYS A 1 89 ? 5.091 -2.842 5.847 1.00 89.75 89 LYS A CA 1
ATOM 704 C C . LYS A 1 89 ? 5.217 -1.505 6.587 1.00 89.75 89 LYS A C 1
ATOM 706 O O . LYS A 1 89 ? 5.052 -1.474 7.805 1.00 89.75 89 LYS A O 1
ATOM 711 N N . ASN A 1 90 ? 5.491 -0.414 5.869 1.00 89.88 90 ASN A N 1
ATOM 712 C CA . ASN A 1 90 ? 5.596 0.922 6.462 1.00 89.88 90 ASN A CA 1
ATOM 713 C C . ASN A 1 90 ? 4.242 1.433 6.965 1.00 89.88 90 ASN A C 1
ATOM 715 O O . ASN A 1 90 ? 4.169 1.924 8.086 1.00 89.88 90 ASN A O 1
ATOM 719 N N . VAL A 1 91 ? 3.167 1.265 6.189 1.00 90.06 91 VAL A N 1
ATOM 720 C CA . VAL A 1 91 ? 1.803 1.627 6.607 1.00 90.06 91 VAL A CA 1
ATOM 721 C C . VAL A 1 91 ? 1.439 0.920 7.911 1.00 90.06 91 VAL A C 1
ATOM 723 O O . VAL A 1 91 ? 1.004 1.562 8.863 1.00 90.06 91 VAL A O 1
ATOM 726 N N . ARG A 1 92 ? 1.679 -0.394 7.992 1.00 88.62 92 ARG A N 1
ATOM 727 C CA . ARG A 1 92 ? 1.427 -1.172 9.210 1.00 88.62 92 ARG A CA 1
ATOM 728 C C . ARG A 1 92 ? 2.215 -0.649 10.405 1.00 88.62 92 ARG A C 1
ATOM 730 O O . ARG A 1 92 ? 1.676 -0.576 11.504 1.00 88.62 92 ARG A O 1
ATOM 737 N N . HIS A 1 93 ? 3.489 -0.327 10.203 1.00 88.75 93 HIS A N 1
ATOM 738 C CA . HIS A 1 93 ? 4.346 0.183 11.266 1.00 88.75 93 HIS A CA 1
ATOM 739 C C . HIS A 1 93 ? 3.829 1.520 11.803 1.00 88.75 93 HIS A C 1
ATOM 741 O O . HIS A 1 93 ? 3.600 1.624 13.002 1.00 88.75 93 HIS A O 1
ATOM 747 N N . VAL A 1 94 ? 3.537 2.474 10.915 1.00 88.00 94 VAL A N 1
ATOM 748 C CA . VAL A 1 94 ? 2.993 3.792 11.278 1.00 88.00 94 VAL A CA 1
ATOM 749 C C . VAL A 1 94 ? 1.674 3.660 12.039 1.00 88.00 94 VAL A C 1
ATOM 751 O O . VAL A 1 94 ? 1.491 4.295 13.074 1.00 88.00 94 VAL A O 1
ATOM 754 N N . LEU A 1 95 ? 0.764 2.804 11.566 1.00 85.56 95 LEU A N 1
ATOM 755 C CA . LEU A 1 95 ? -0.522 2.599 12.233 1.00 85.56 95 LEU A CA 1
ATOM 756 C C . LEU A 1 95 ? -0.352 1.925 13.600 1.00 85.56 95 LEU A C 1
ATOM 758 O O . LEU A 1 95 ? -0.961 2.358 14.575 1.00 85.56 95 LEU A O 1
ATOM 762 N N . LYS A 1 96 ? 0.538 0.936 13.722 1.00 83.75 96 LYS A N 1
ATOM 763 C CA . LYS A 1 96 ? 0.845 0.304 15.012 1.00 83.75 96 LYS A CA 1
ATOM 764 C C . LYS A 1 96 ? 1.455 1.293 16.010 1.00 83.75 96 LYS A C 1
ATOM 766 O O . LYS A 1 96 ? 1.069 1.290 17.173 1.00 83.75 96 LYS A O 1
ATOM 771 N N . GLU A 1 97 ? 2.380 2.143 15.570 1.00 83.06 97 GLU A N 1
ATOM 772 C CA . GLU A 1 97 ? 2.975 3.176 16.425 1.00 83.06 97 GLU A CA 1
ATOM 773 C C . GLU A 1 97 ? 1.946 4.213 16.875 1.00 83.06 97 GLU A C 1
ATOM 775 O O . GLU A 1 97 ? 1.967 4.617 18.034 1.00 83.06 97 GLU A O 1
ATOM 780 N N . SER A 1 98 ? 1.001 4.582 16.004 1.00 76.19 98 SER A N 1
ATOM 781 C CA . SER A 1 98 ? -0.075 5.511 16.365 1.00 76.19 98 SER A CA 1
ATOM 782 C C . SER A 1 98 ? -1.024 4.961 17.438 1.00 76.19 98 SER A C 1
ATOM 784 O O . SER A 1 98 ? -1.513 5.724 18.263 1.00 76.19 98 SER A O 1
ATOM 786 N N . VAL A 1 99 ? -1.240 3.640 17.478 1.00 67.69 99 VAL A N 1
ATOM 787 C CA . VAL A 1 99 ? -2.070 2.978 18.501 1.00 67.69 99 VAL A CA 1
ATOM 788 C C . VAL A 1 99 ? -1.324 2.827 19.831 1.00 67.69 99 VAL A C 1
ATOM 790 O O . VAL A 1 99 ? -1.938 2.891 20.887 1.00 67.69 99 VAL A O 1
ATOM 793 N N . ASN A 1 100 ? 0.000 2.659 19.803 1.00 63.06 100 ASN A N 1
ATOM 794 C CA . ASN A 1 100 ? 0.833 2.467 20.998 1.00 63.06 100 ASN A CA 1
ATOM 795 C C . ASN A 1 100 ? 1.186 3.772 21.751 1.00 63.06 100 ASN A C 1
ATOM 797 O O . ASN A 1 100 ? 1.893 3.709 22.756 1.00 63.06 100 ASN A O 1
ATOM 801 N N . GLN A 1 101 ? 0.755 4.934 21.251 1.00 55.12 101 GLN A N 1
ATOM 802 C CA . GLN A 1 101 ? 1.017 6.268 21.822 1.00 55.12 101 GLN A CA 1
ATOM 803 C C . GLN A 1 101 ? -0.187 6.846 22.600 1.00 55.12 101 GLN A C 1
ATOM 805 O O . GLN A 1 101 ? -0.152 8.012 22.996 1.00 55.12 101 GLN A O 1
ATOM 810 N N . HIS A 1 102 ? -1.230 6.044 22.831 1.00 44.41 102 HIS A N 1
ATOM 811 C CA . HIS A 1 102 ? -2.419 6.383 23.619 1.00 44.41 102 HIS A CA 1
ATOM 812 C C . HIS A 1 102 ? -2.617 5.387 24.762 1.00 44.41 102 HIS A C 1
ATOM 814 O O . HIS A 1 102 ? -3.150 5.824 25.806 1.00 44.41 102 HIS A O 1
#

pLDDT: mean 73.95, std 20.27, range [36.62, 93.5]